Protein AF-A0A962AG60-F1 (afdb_monomer_lite)

Foldseek 3Di:
DDDDDAAPVLVVAWDADPQRWIKGQDPPQPDPCVPDDPVVNVVRPDIDTDDPVVSVVSCVPHNVPDDHPDPPDDDPPPPPPPVPVPPVPPDD

Structure (mmCIF, N/CA/C/O backbone):
data_AF-A0A962AG60-F1
#
_entry.id   AF-A0A962AG60-F1
#
loop_
_atom_site.group_PDB
_atom_site.id
_atom_site.type_symbol
_atom_site.label_atom_id
_atom_site.label_alt_id
_atom_site.label_comp_id
_atom_site.label_asym_id
_atom_site.label_entity_id
_atom_site.label_seq_id
_atom_site.pdbx_PDB_ins_code
_atom_site.Cartn_x
_atom_site.Cartn_y
_atom_site.Cartn_z
_atom_site.occupancy
_atom_site.B_iso_or_equiv
_atom_site.auth_seq_id
_atom_site.auth_comp_id
_atom_site.auth_asym_id
_atom_site.auth_atom_id
_atom_site.pdbx_PDB_model_num
ATOM 1 N N . MET A 1 1 ? -9.086 -5.573 32.849 1.00 88.62 1 MET A N 1
ATOM 2 C CA . MET A 1 1 ? -9.883 -5.629 31.599 1.00 88.62 1 MET A CA 1
ATOM 3 C C . MET A 1 1 ? -8.965 -5.532 30.375 1.00 88.62 1 MET A C 1
ATOM 5 O O . MET A 1 1 ? -8.253 -4.537 30.252 1.00 88.62 1 MET A O 1
ATOM 9 N N . PRO A 1 2 ? -8.911 -6.545 29.493 1.00 89.56 2 PRO A N 1
ATOM 10 C CA . PRO A 1 2 ? -8.005 -6.541 28.344 1.00 89.56 2 PRO A CA 1
ATOM 11 C C . PRO A 1 2 ? -8.520 -5.642 27.206 1.00 89.56 2 PRO A C 1
ATOM 13 O O . PRO A 1 2 ? -9.613 -5.834 26.682 1.00 89.56 2 PRO A O 1
ATOM 16 N N . LYS A 1 3 ? -7.711 -4.657 26.790 1.00 90.38 3 LYS A N 1
ATOM 17 C CA . LYS A 1 3 ? -8.004 -3.770 25.650 1.00 90.38 3 LYS A CA 1
ATOM 18 C C . LYS A 1 3 ? -7.355 -4.305 24.375 1.00 90.38 3 LYS A C 1
ATOM 20 O O . LYS A 1 3 ? -6.145 -4.537 24.357 1.00 90.38 3 LYS A O 1
ATOM 25 N N . MET A 1 4 ? -8.127 -4.414 23.292 1.00 89.31 4 MET A N 1
ATOM 26 C CA . MET A 1 4 ? -7.620 -4.844 21.983 1.00 89.31 4 MET A CA 1
ATOM 27 C C . MET A 1 4 ? -6.444 -3.964 21.540 1.00 89.31 4 MET A C 1
ATOM 29 O O . MET A 1 4 ? -6.498 -2.738 21.669 1.00 89.31 4 MET A O 1
ATOM 33 N N . LYS A 1 5 ? -5.376 -4.570 21.017 1.00 89.94 5 LYS A N 1
ATOM 34 C CA . LYS A 1 5 ? -4.167 -3.861 20.576 1.00 89.94 5 LYS A CA 1
ATOM 35 C C . LYS A 1 5 ? -4.075 -3.838 19.054 1.00 89.94 5 LYS A C 1
ATOM 37 O O . LYS A 1 5 ? -4.499 -4.762 18.369 1.00 89.94 5 LYS A O 1
ATOM 42 N N . THR A 1 6 ? -3.490 -2.776 18.509 1.00 92.00 6 THR A N 1
ATOM 43 C CA . THR A 1 6 ? -3.177 -2.701 17.075 1.00 92.00 6 THR A CA 1
ATOM 44 C C . THR A 1 6 ? -1.973 -3.567 16.746 1.00 92.00 6 THR A C 1
ATOM 46 O O . THR A 1 6 ? -0.941 -3.457 17.414 1.00 92.00 6 THR A O 1
ATOM 49 N N . LYS A 1 7 ? -2.040 -4.340 15.659 1.00 93.94 7 LYS A N 1
ATOM 50 C CA . LYS A 1 7 ? -0.894 -5.121 15.181 1.00 93.94 7 LYS A CA 1
ATOM 51 C C . LYS A 1 7 ? 0.188 -4.180 14.646 1.00 93.94 7 LYS A C 1
ATOM 53 O O . LYS A 1 7 ? 0.039 -3.576 13.580 1.00 93.94 7 LYS A O 1
ATOM 58 N N . SER A 1 8 ? 1.304 -4.076 15.365 1.00 91.25 8 SER A N 1
ATOM 59 C CA . SER A 1 8 ? 2.421 -3.175 15.034 1.00 91.25 8 SER A CA 1
ATOM 60 C C . SER A 1 8 ? 2.972 -3.414 13.620 1.00 91.25 8 SER A C 1
ATOM 62 O O . SER A 1 8 ? 3.251 -2.466 12.885 1.00 91.25 8 SER A O 1
ATOM 64 N N . GLY A 1 9 ? 3.037 -4.676 13.185 1.00 92.00 9 GLY A N 1
ATOM 65 C CA . GLY A 1 9 ? 3.462 -5.048 11.835 1.00 92.00 9 GLY A CA 1
ATOM 66 C C . GLY A 1 9 ? 2.544 -4.527 10.723 1.00 92.00 9 GLY A C 1
ATOM 67 O O . GLY A 1 9 ? 3.045 -4.178 9.652 1.00 92.00 9 GLY A O 1
ATOM 68 N N . ALA A 1 10 ? 1.234 -4.436 10.975 1.00 91.62 10 ALA A N 1
ATOM 69 C CA . ALA A 1 10 ? 0.273 -3.873 10.028 1.00 91.62 10 ALA A CA 1
ATOM 70 C C . ALA A 1 10 ? 0.365 -2.342 10.000 1.00 91.62 10 ALA A C 1
ATOM 72 O O . ALA A 1 10 ? 0.414 -1.758 8.918 1.00 91.62 10 ALA A O 1
ATOM 73 N N . LYS A 1 11 ? 0.506 -1.700 11.171 1.00 91.31 11 LYS A N 1
ATOM 74 C CA . LYS A 1 11 ? 0.678 -0.240 11.299 1.00 91.31 11 LYS A CA 1
ATOM 75 C C . LYS A 1 11 ? 1.879 0.283 10.500 1.00 91.31 11 LYS A C 1
ATOM 77 O O . LYS A 1 11 ? 1.807 1.357 9.914 1.00 91.31 11 LYS A O 1
ATOM 82 N N . LYS A 1 12 ? 2.976 -0.482 10.444 1.00 92.69 12 LYS A N 1
ATOM 83 C CA . LYS A 1 12 ? 4.182 -0.119 9.675 1.00 92.69 12 LYS A CA 1
ATOM 84 C C . LYS A 1 12 ? 4.003 -0.242 8.153 1.00 92.69 12 LYS A C 1
ATOM 86 O O . LYS A 1 12 ? 4.720 0.413 7.404 1.00 92.69 12 LYS A O 1
ATOM 91 N N . ARG A 1 13 ? 3.085 -1.094 7.685 1.00 90.94 13 ARG A N 1
ATOM 92 C CA . ARG A 1 13 ? 2.938 -1.461 6.262 1.00 90.94 13 ARG A CA 1
ATOM 93 C C . ARG A 1 13 ? 1.777 -0.751 5.569 1.00 90.94 13 ARG A C 1
ATOM 95 O O . ARG A 1 13 ? 1.885 -0.428 4.387 1.00 90.94 13 ARG A O 1
ATOM 102 N N . PHE A 1 14 ? 0.693 -0.504 6.296 1.00 91.56 14 PHE A N 1
ATOM 103 C CA . PHE A 1 14 ? -0.551 0.028 5.755 1.00 91.56 14 PHE A CA 1
ATOM 104 C C . PHE A 1 14 ? -0.846 1.407 6.333 1.00 91.56 14 PHE A C 1
ATOM 106 O O . PHE A 1 14 ? -0.797 1.606 7.546 1.00 91.56 14 PHE A O 1
ATOM 113 N N . LYS A 1 15 ? -1.194 2.355 5.461 1.00 89.69 15 LYS A N 1
ATOM 114 C CA . LYS A 1 15 ? -1.670 3.684 5.865 1.00 89.69 15 LYS A CA 1
ATOM 115 C C . LYS A 1 15 ? -3.113 3.869 5.426 1.00 89.69 15 LYS A C 1
ATOM 117 O O . LYS A 1 15 ? -3.476 3.501 4.311 1.00 89.69 15 LYS A O 1
ATOM 122 N N . VAL A 1 16 ? -3.930 4.465 6.285 1.00 89.94 16 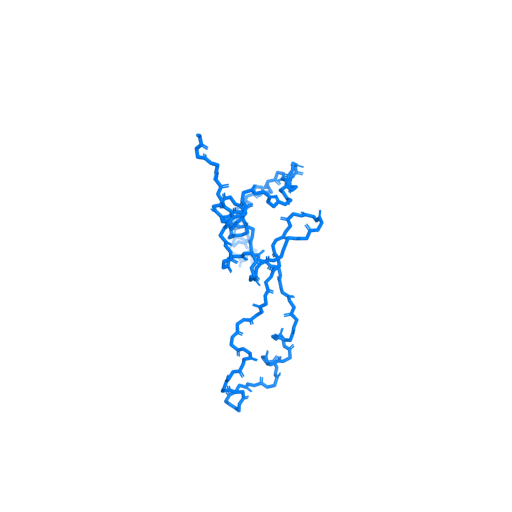VAL A N 1
ATOM 123 C CA . VAL A 1 16 ? -5.327 4.775 5.966 1.00 89.94 16 VAL A CA 1
ATOM 124 C C . VAL A 1 16 ? -5.399 6.191 5.413 1.00 89.94 16 VAL A C 1
ATOM 126 O O . VAL A 1 16 ? -4.799 7.117 5.948 1.00 89.94 16 VAL A O 1
ATOM 129 N N . THR A 1 17 ? -6.090 6.352 4.294 1.00 88.56 17 THR A N 1
ATOM 130 C CA . THR A 1 17 ? -6.366 7.669 3.707 1.00 88.56 17 THR A CA 1
ATOM 131 C C . THR A 1 17 ? -7.486 8.375 4.460 1.00 88.56 17 THR A C 1
ATOM 133 O O . THR A 1 17 ? -8.319 7.724 5.083 1.00 88.56 17 THR A O 1
ATOM 136 N N . ALA A 1 18 ? -7.600 9.696 4.306 1.00 81.19 18 ALA A N 1
ATOM 137 C CA . ALA A 1 18 ? -8.714 10.466 4.870 1.00 81.19 18 ALA A CA 1
ATOM 138 C C . ALA A 1 18 ? -10.109 9.956 4.434 1.00 81.19 18 ALA A C 1
ATOM 140 O O . ALA A 1 18 ? -11.096 10.158 5.135 1.00 81.19 18 ALA A O 1
ATOM 141 N N . LYS A 1 19 ? -10.189 9.257 3.289 1.00 78.31 19 LYS A N 1
ATOM 142 C CA . LYS A 1 19 ? -11.413 8.639 2.747 1.00 78.31 19 LYS A CA 1
ATOM 143 C C . LYS A 1 19 ? -11.649 7.196 3.234 1.00 78.31 19 LYS A C 1
ATOM 145 O O . LYS A 1 19 ? -12.526 6.526 2.706 1.00 78.31 19 LYS A O 1
ATOM 150 N N . GLY A 1 20 ? -10.852 6.678 4.174 1.00 80.94 20 GLY A N 1
ATOM 151 C CA . GLY A 1 20 ? -11.005 5.322 4.725 1.00 80.94 20 GLY A CA 1
ATOM 152 C C . GLY A 1 20 ? -10.460 4.187 3.844 1.00 80.94 20 GLY A C 1
ATOM 153 O O . GLY A 1 20 ? -10.597 3.020 4.194 1.00 80.94 20 GLY A O 1
ATOM 154 N N . LYS A 1 21 ? -9.816 4.493 2.708 1.00 86.00 21 LYS A N 1
ATOM 155 C CA . LYS A 1 21 ? -9.142 3.483 1.870 1.00 86.00 21 LYS A CA 1
ATOM 156 C C . LYS A 1 21 ? -7.748 3.163 2.406 1.00 86.00 21 LYS A C 1
ATOM 158 O O . LYS A 1 21 ? -7.056 4.071 2.878 1.00 86.00 21 LYS A O 1
ATOM 163 N N . VAL A 1 22 ? -7.314 1.913 2.256 1.00 90.81 22 VAL A N 1
ATOM 164 C CA . VAL A 1 22 ? -5.985 1.445 2.673 1.00 90.81 22 VAL A CA 1
ATOM 165 C C . VAL A 1 22 ? -4.977 1.617 1.535 1.00 90.81 22 VAL A C 1
ATOM 167 O O . VAL A 1 22 ? -5.192 1.132 0.423 1.00 90.81 22 VAL A O 1
ATOM 170 N N . LYS A 1 23 ? -3.875 2.314 1.819 1.00 92.38 23 LYS A N 1
ATOM 171 C CA . LYS A 1 23 ? -2.706 2.457 0.946 1.00 92.38 23 LYS A CA 1
ATOM 172 C C . LYS A 1 23 ? -1.609 1.485 1.365 1.00 92.38 23 LYS A C 1
ATOM 174 O O . LYS A 1 23 ? -1.351 1.314 2.560 1.00 92.38 23 LYS A O 1
ATOM 179 N N . PHE A 1 24 ? -0.922 0.926 0.375 1.00 93.31 24 PHE A N 1
ATOM 180 C CA . PHE A 1 24 ? 0.229 0.047 0.559 1.00 93.31 24 PHE A CA 1
ATOM 181 C C . PHE A 1 24 ? 1.330 0.352 -0.467 1.00 93.31 24 PHE A C 1
ATOM 183 O O . PHE A 1 24 ? 1.103 1.005 -1.492 1.00 93.31 24 PHE A O 1
ATOM 190 N N . LYS A 1 25 ? 2.550 -0.102 -0.167 1.00 92.94 25 LYS A N 1
ATOM 191 C CA . LYS A 1 25 ? 3.689 -0.045 -1.088 1.00 92.94 25 LYS A CA 1
ATOM 192 C C . LYS A 1 25 ? 3.734 -1.312 -1.938 1.00 92.94 25 LYS A C 1
ATOM 194 O O . LYS A 1 25 ? 3.524 -2.401 -1.415 1.00 92.94 25 LYS A O 1
ATOM 199 N N . GLN A 1 26 ? 4.052 -1.164 -3.221 1.00 91.94 26 GLN A N 1
ATOM 200 C CA . GLN A 1 26 ? 4.157 -2.291 -4.145 1.00 91.94 26 GLN A CA 1
ATOM 201 C C . GLN A 1 26 ? 5.277 -3.268 -3.760 1.00 91.94 26 GLN A C 1
ATOM 203 O O . GLN A 1 26 ? 6.343 -2.870 -3.276 1.00 91.94 26 GLN A O 1
ATOM 208 N N . ALA A 1 27 ? 5.022 -4.557 -3.987 1.00 90.94 27 ALA A N 1
ATOM 209 C CA . ALA A 1 27 ? 5.976 -5.632 -3.747 1.00 90.94 27 ALA A CA 1
ATOM 210 C C . ALA A 1 27 ? 6.986 -5.772 -4.905 1.00 90.94 27 ALA A C 1
ATOM 212 O O . ALA A 1 27 ? 6.870 -5.133 -5.949 1.00 90.94 27 ALA A O 1
ATOM 213 N N . HIS A 1 28 ? 8.009 -6.610 -4.709 1.00 89.75 28 HIS A N 1
ATOM 214 C CA . HIS A 1 28 ? 9.007 -6.970 -5.730 1.00 89.75 28 HIS A CA 1
ATOM 215 C C . HIS A 1 28 ? 9.826 -5.804 -6.317 1.00 89.75 28 HIS A C 1
ATOM 217 O O . HIS A 1 28 ? 10.371 -5.924 -7.412 1.00 89.75 28 HIS A O 1
ATOM 223 N N . ALA A 1 29 ? 9.999 -4.709 -5.575 1.00 89.31 29 ALA A N 1
ATOM 224 C CA . ALA A 1 29 ? 10.734 -3.521 -6.028 1.00 89.31 29 ALA A CA 1
ATOM 225 C C . ALA A 1 29 ? 12.044 -3.251 -5.257 1.00 89.31 29 ALA A C 1
ATOM 227 O O . ALA A 1 29 ? 12.522 -2.121 -5.243 1.00 89.31 29 ALA A O 1
ATOM 228 N N . ARG A 1 30 ? 12.604 -4.257 -4.567 1.00 90.69 30 ARG A N 1
ATOM 229 C CA . ARG A 1 30 ? 13.796 -4.096 -3.706 1.00 90.69 30 ARG A CA 1
ATOM 230 C C . ARG A 1 30 ? 15.045 -4.818 -4.210 1.00 90.69 30 ARG A C 1
ATOM 232 O O . ARG A 1 30 ? 16.097 -4.205 -4.253 1.00 90.69 30 ARG A O 1
ATOM 239 N N . HIS A 1 31 ? 14.924 -6.081 -4.613 1.00 92.69 31 HIS A N 1
ATOM 240 C CA . HIS A 1 31 ? 16.040 -6.906 -5.089 1.00 92.69 31 HIS A CA 1
ATOM 241 C C . HIS A 1 31 ? 15.714 -7.559 -6.442 1.00 92.69 31 HIS A C 1
ATOM 243 O O . HIS A 1 31 ? 14.549 -7.569 -6.875 1.00 92.69 31 HIS A O 1
ATOM 249 N N . ARG A 1 32 ? 16.752 -8.096 -7.107 1.00 92.19 32 ARG A N 1
ATOM 250 C CA . ARG A 1 32 ? 16.687 -8.675 -8.465 1.00 92.19 32 ARG A CA 1
ATOM 251 C C . ARG A 1 32 ? 16.029 -7.709 -9.461 1.00 92.19 32 ARG A C 1
ATOM 253 O O . ARG A 1 32 ? 15.029 -8.023 -10.096 1.00 92.19 32 ARG A O 1
ATOM 260 N N . LEU A 1 33 ? 16.534 -6.473 -9.518 1.00 92.38 33 LEU A N 1
ATOM 261 C CA . LEU A 1 33 ? 16.028 -5.434 -10.429 1.00 92.38 33 LEU A CA 1
ATOM 262 C C . LEU A 1 33 ? 16.599 -5.553 -11.848 1.00 92.38 33 LEU A C 1
ATOM 264 O O . LEU A 1 33 ? 16.039 -4.954 -12.769 1.00 92.38 33 LEU A O 1
ATOM 268 N N . ILE A 1 34 ? 17.689 -6.306 -12.004 1.00 93.94 34 ILE A N 1
ATOM 269 C CA . ILE A 1 34 ? 18.351 -6.583 -13.283 1.00 93.94 34 ILE A CA 1
ATOM 270 C C . ILE A 1 34 ? 17.418 -7.406 -14.177 1.00 93.94 34 ILE A C 1
ATOM 272 O O . ILE A 1 34 ? 17.117 -6.988 -15.286 1.00 93.94 34 ILE A O 1
ATOM 276 N N . SER A 1 35 ? 16.833 -8.482 -13.644 1.00 94.19 35 SER A N 1
ATOM 277 C CA . SER A 1 35 ? 15.914 -9.365 -14.378 1.00 94.19 35 SER A CA 1
ATOM 278 C C . SER A 1 35 ? 14.517 -8.782 -14.630 1.00 94.19 35 SER A C 1
ATOM 280 O O . SER A 1 35 ? 13.682 -9.427 -15.257 1.00 94.19 35 SER A O 1
ATOM 282 N N . LYS A 1 36 ? 14.216 -7.574 -14.133 1.00 91.00 36 LYS A N 1
ATOM 283 C CA . LYS A 1 36 ? 12.875 -6.974 -14.228 1.00 91.00 36 LYS A CA 1
ATOM 284 C C . LYS A 1 36 ? 12.819 -5.885 -15.297 1.00 91.00 36 LYS A C 1
ATOM 286 O O . LYS A 1 36 ? 13.672 -4.987 -15.300 1.00 91.00 36 LYS A O 1
ATOM 291 N N . PRO A 1 37 ? 11.758 -5.852 -16.126 1.00 94.44 37 PRO A N 1
ATOM 292 C CA . PRO A 1 37 ? 11.622 -4.846 -17.170 1.00 94.44 37 PRO A CA 1
ATOM 293 C C . PRO A 1 37 ? 11.476 -3.439 -16.575 1.00 94.44 37 PRO A C 1
ATOM 295 O O . PRO A 1 37 ? 10.863 -3.234 -15.519 1.00 94.44 37 PRO A O 1
ATOM 298 N N . LYS A 1 38 ? 11.990 -2.426 -17.287 1.00 93.44 38 LYS A N 1
ATOM 299 C CA . LYS A 1 38 ? 11.911 -1.009 -16.872 1.00 93.44 38 LYS A CA 1
ATOM 300 C C . LYS A 1 38 ? 10.458 -0.563 -16.619 1.00 93.44 38 LYS A C 1
ATOM 302 O O . LYS A 1 38 ? 10.198 0.164 -15.659 1.00 93.44 38 LYS A O 1
ATOM 307 N N . LYS A 1 39 ? 9.496 -1.075 -17.403 1.00 93.69 39 LYS A N 1
ATOM 308 C CA . LYS A 1 39 ? 8.048 -0.815 -17.251 1.00 93.69 39 LYS A CA 1
ATOM 309 C C . LYS A 1 39 ? 7.510 -1.242 -15.879 1.00 93.69 39 LYS A C 1
ATOM 311 O O . LYS A 1 39 ? 6.796 -0.466 -15.248 1.00 93.69 39 LYS A O 1
ATOM 316 N N . MET A 1 40 ? 7.875 -2.434 -15.397 1.00 92.81 40 MET A N 1
ATOM 317 C CA . MET A 1 40 ? 7.462 -2.924 -14.073 1.00 92.81 40 MET A CA 1
ATOM 318 C C . MET A 1 40 ? 8.060 -2.052 -12.967 1.00 92.81 40 MET A C 1
ATOM 320 O O . MET A 1 40 ? 7.338 -1.597 -12.081 1.00 92.81 40 MET A O 1
ATOM 324 N N . LYS A 1 41 ? 9.363 -1.753 -13.062 1.00 91.38 41 LYS A N 1
ATOM 325 C CA . LYS A 1 41 ? 10.066 -0.904 -12.089 1.00 91.38 41 LYS A CA 1
ATOM 326 C C . LYS A 1 41 ? 9.414 0.475 -11.969 1.00 91.38 41 LYS A C 1
ATOM 328 O O . LYS A 1 41 ? 9.211 0.943 -10.856 1.00 91.38 41 LYS A O 1
ATOM 333 N N . ARG A 1 42 ? 9.015 1.091 -13.090 1.00 92.62 42 ARG A N 1
ATOM 334 C CA . ARG A 1 42 ? 8.314 2.387 -13.104 1.00 92.62 42 ARG A CA 1
ATOM 335 C C . ARG A 1 42 ? 6.950 2.320 -12.413 1.00 92.62 42 ARG A C 1
ATOM 337 O O . ARG A 1 42 ? 6.672 3.165 -11.568 1.00 92.62 42 ARG A O 1
ATOM 344 N N . LYS A 1 43 ? 6.136 1.300 -12.713 1.00 91.06 43 LYS A N 1
ATOM 345 C CA . LYS A 1 43 ? 4.817 1.110 -12.079 1.00 91.06 43 LYS A CA 1
ATOM 346 C C . LYS A 1 43 ? 4.920 0.894 -10.561 1.00 91.06 43 LYS A C 1
ATOM 348 O O . LYS A 1 43 ? 4.062 1.358 -9.819 1.00 91.06 43 LYS A O 1
ATOM 353 N N . ALA A 1 44 ? 5.982 0.235 -10.096 1.00 91.38 44 ALA A N 1
ATOM 354 C CA . ALA A 1 44 ? 6.166 -0.111 -8.687 1.00 91.38 44 ALA A CA 1
ATOM 355 C C . ALA A 1 44 ? 6.765 1.009 -7.804 1.00 91.38 44 ALA A C 1
ATOM 357 O O . ALA A 1 44 ? 6.887 0.819 -6.594 1.00 91.38 44 ALA A O 1
ATOM 358 N N . ARG A 1 45 ? 7.141 2.171 -8.368 1.00 89.31 45 ARG A N 1
ATOM 359 C CA . ARG A 1 45 ? 7.683 3.309 -7.590 1.00 89.31 45 ARG A CA 1
ATOM 360 C C . ARG A 1 45 ? 6.646 3.925 -6.644 1.00 89.31 45 ARG A C 1
ATOM 362 O O . ARG A 1 45 ? 7.000 4.364 -5.553 1.00 89.31 45 ARG A O 1
ATOM 369 N N . GLY A 1 46 ? 5.383 3.960 -7.067 1.00 89.62 46 GLY A N 1
ATOM 370 C CA . GLY A 1 46 ? 4.291 4.595 -6.334 1.00 89.62 46 GLY A CA 1
ATOM 371 C C . GLY A 1 46 ? 3.684 3.738 -5.221 1.00 89.62 46 GLY A C 1
ATOM 372 O O . GLY A 1 46 ? 3.992 2.557 -5.042 1.00 89.62 46 GLY A O 1
ATOM 373 N N . THR A 1 47 ? 2.762 4.354 -4.483 1.00 91.31 47 THR A N 1
ATOM 374 C CA . THR A 1 47 ? 1.843 3.635 -3.589 1.00 91.31 47 THR A CA 1
ATOM 375 C C . THR A 1 47 ? 0.552 3.320 -4.329 1.00 91.31 47 THR A C 1
ATOM 377 O O . THR A 1 47 ? 0.146 4.071 -5.215 1.00 91.31 47 THR A O 1
ATOM 380 N N . ALA A 1 48 ? -0.098 2.219 -3.966 1.00 90.69 48 ALA A N 1
ATOM 381 C CA . ALA A 1 48 ? -1.389 1.849 -4.525 1.00 90.69 48 ALA A CA 1
ATOM 382 C C . ALA A 1 48 ? -2.445 1.708 -3.438 1.00 90.69 48 ALA A C 1
ATOM 384 O O . ALA A 1 48 ? -2.151 1.593 -2.245 1.00 90.69 48 ALA A O 1
ATOM 385 N N . VAL A 1 49 ? -3.693 1.752 -3.886 1.00 92.19 49 VAL A N 1
ATOM 386 C CA . VAL A 1 49 ? -4.864 1.524 -3.051 1.00 92.19 49 VAL A CA 1
ATOM 387 C C . VAL A 1 49 ? -5.221 0.048 -3.127 1.00 92.19 49 VAL A C 1
ATOM 389 O O . VAL A 1 49 ? -5.267 -0.523 -4.213 1.00 92.19 49 VAL A O 1
ATOM 392 N N . MET A 1 50 ? -5.444 -0.566 -1.969 1.00 89.81 50 MET A N 1
ATOM 393 C CA . MET A 1 50 ? -5.865 -1.962 -1.882 1.00 89.81 50 MET A CA 1
ATOM 394 C C . MET A 1 50 ? -7.279 -2.145 -2.427 1.00 89.81 50 MET A C 1
ATOM 396 O O . MET A 1 50 ? -8.107 -1.230 -2.364 1.00 89.81 50 MET A O 1
ATOM 400 N N . PHE A 1 51 ? -7.563 -3.350 -2.914 1.00 89.44 51 PHE A N 1
ATOM 401 C CA . PHE A 1 51 ? -8.921 -3.718 -3.275 1.00 89.44 51 PHE A CA 1
ATOM 402 C C . PHE A 1 51 ? -9.839 -3.678 -2.042 1.00 89.44 51 PHE A C 1
ATOM 404 O O . PHE A 1 51 ? -9.391 -3.809 -0.897 1.00 89.44 51 PHE A O 1
ATOM 411 N N . HIS A 1 52 ? -11.131 -3.438 -2.270 1.00 84.06 52 HIS A N 1
ATOM 412 C CA . HIS A 1 52 ? -12.072 -3.112 -1.202 1.00 84.06 52 HIS A CA 1
ATOM 413 C C . HIS A 1 52 ? -12.163 -4.211 -0.132 1.00 84.06 52 HIS A C 1
ATOM 415 O O . HIS A 1 52 ? -12.052 -3.902 1.055 1.00 84.06 52 HIS A O 1
ATOM 421 N N . SER A 1 53 ? -12.304 -5.478 -0.539 1.00 87.56 53 SER A N 1
ATOM 422 C CA . SER A 1 53 ? -12.447 -6.613 0.387 1.00 87.56 53 SER A CA 1
ATOM 423 C C . SER A 1 53 ? -11.250 -6.754 1.324 1.00 87.56 53 SER A C 1
ATOM 425 O O . SER A 1 53 ? -11.414 -6.928 2.533 1.00 87.56 53 SER A O 1
ATOM 427 N N . ASP A 1 54 ? -10.040 -6.623 0.789 1.00 87.62 54 ASP A N 1
ATOM 428 C CA . ASP A 1 54 ? -8.819 -6.799 1.569 1.00 87.62 54 ASP A CA 1
ATOM 429 C C . ASP A 1 54 ? -8.602 -5.610 2.504 1.00 87.62 54 ASP A C 1
ATOM 431 O O . ASP A 1 54 ? -8.182 -5.777 3.651 1.00 87.62 54 ASP A O 1
ATOM 435 N N . GLY A 1 55 ? -8.940 -4.399 2.045 1.00 87.44 55 GLY A N 1
ATOM 436 C CA . GLY A 1 55 ? -8.890 -3.194 2.868 1.00 87.44 55 GLY A CA 1
ATOM 437 C C . GLY A 1 55 ? -9.773 -3.319 4.109 1.00 87.44 55 GLY A C 1
ATOM 438 O O . GLY A 1 55 ? -9.340 -2.980 5.211 1.00 87.44 55 GLY A O 1
ATOM 439 N N . VAL A 1 56 ? -10.979 -3.874 3.951 1.00 85.06 56 VAL A N 1
ATOM 440 C CA . VAL A 1 56 ? -11.913 -4.127 5.059 1.00 85.06 56 VAL A CA 1
ATOM 441 C C . VAL A 1 56 ? -11.324 -5.115 6.068 1.00 85.06 56 VAL A C 1
ATOM 443 O O . VAL A 1 56 ? -11.354 -4.838 7.269 1.00 85.06 56 VAL A O 1
ATOM 446 N N . LYS A 1 57 ? -10.723 -6.221 5.606 1.00 86.38 57 LYS A N 1
ATOM 447 C CA . LYS A 1 57 ? -10.062 -7.199 6.491 1.00 86.38 57 LYS A CA 1
ATOM 448 C C . LYS A 1 57 ? -8.936 -6.549 7.299 1.00 86.38 57 LYS A C 1
ATOM 450 O O . LYS A 1 57 ? -8.871 -6.724 8.516 1.00 86.38 57 LYS A O 1
ATOM 455 N N . VAL A 1 58 ? -8.087 -5.746 6.652 1.00 86.25 58 VAL A N 1
ATOM 456 C CA . VAL A 1 58 ? -6.959 -5.084 7.328 1.00 86.25 58 VAL A CA 1
ATOM 457 C C . VAL A 1 58 ? -7.428 -4.114 8.414 1.00 86.25 58 VAL A C 1
ATOM 459 O O . VAL A 1 58 ? -6.882 -4.108 9.520 1.00 86.25 58 VAL A O 1
ATOM 462 N N . LEU A 1 59 ? -8.458 -3.320 8.123 1.00 85.06 59 LEU A N 1
ATOM 463 C CA . LEU A 1 59 ? -9.015 -2.356 9.073 1.00 85.06 59 LEU A CA 1
ATOM 464 C C . LEU A 1 59 ? -9.755 -3.034 10.233 1.00 85.06 59 LEU A C 1
ATOM 466 O O . LEU A 1 59 ? -9.706 -2.541 11.359 1.00 85.06 59 LEU A O 1
ATOM 470 N N . ASN A 1 60 ? -10.451 -4.143 9.981 1.00 83.81 60 ASN A N 1
ATOM 471 C CA . ASN A 1 60 ? -11.249 -4.815 11.004 1.00 83.81 60 ASN A CA 1
ATOM 472 C C . ASN A 1 60 ? -10.409 -5.641 11.973 1.00 83.81 60 ASN A C 1
ATOM 474 O O . ASN A 1 60 ? -10.618 -5.518 13.175 1.00 83.81 60 ASN A O 1
ATOM 478 N N . TYR A 1 61 ? -9.448 -6.413 11.468 1.00 86.25 61 TYR A N 1
ATOM 479 C CA . TYR A 1 61 ? -8.716 -7.375 12.293 1.00 86.25 61 TYR A CA 1
ATOM 480 C C . TYR A 1 61 ? -7.380 -6.850 12.827 1.00 86.25 61 TYR A C 1
ATOM 482 O O . TYR A 1 61 ? -6.953 -7.252 13.904 1.00 86.25 61 TYR A O 1
ATOM 490 N N . PHE A 1 62 ? -6.695 -5.953 12.107 1.00 87.75 62 PHE A N 1
ATOM 491 C CA . PHE A 1 62 ? -5.332 -5.544 12.484 1.00 87.75 62 PHE A CA 1
ATOM 492 C C . PHE A 1 62 ? -5.229 -4.117 13.024 1.00 87.75 62 PHE A C 1
ATOM 494 O O . PHE A 1 62 ? -4.313 -3.823 13.800 1.00 87.75 62 PHE A O 1
ATOM 501 N N . LEU A 1 63 ? -6.136 -3.228 12.613 1.00 87.75 63 LEU A N 1
ATOM 502 C CA . LEU A 1 63 ? -6.091 -1.800 12.931 1.00 87.75 63 LEU A CA 1
ATOM 503 C C . LEU A 1 63 ? -7.422 -1.300 13.533 1.00 87.75 63 LEU A C 1
ATOM 505 O O . LEU A 1 63 ? -8.057 -0.414 12.953 1.00 87.75 63 LEU A O 1
ATOM 509 N N . PRO A 1 64 ? -7.832 -1.812 14.710 1.00 85.50 64 PRO A N 1
ATOM 510 C CA . PRO A 1 64 ? -9.141 -1.519 15.305 1.00 85.50 64 PRO A CA 1
ATOM 511 C C . PRO A 1 64 ? -9.389 -0.026 15.567 1.00 85.50 64 PRO A C 1
ATOM 513 O O . PRO A 1 64 ? -10.504 0.440 15.367 1.00 85.50 64 PRO A O 1
ATOM 516 N N . TYR A 1 65 ? -8.348 0.733 15.933 1.00 86.75 65 TYR A N 1
ATOM 517 C CA . TYR A 1 65 ? -8.429 2.176 16.220 1.00 86.75 65 TYR A CA 1
ATOM 518 C C . TYR A 1 65 ? -8.082 3.076 15.030 1.00 86.75 65 TYR A C 1
ATOM 520 O O . TYR A 1 65 ? -7.883 4.277 15.192 1.00 86.75 65 TYR A O 1
ATOM 528 N N . SER A 1 66 ? -7.925 2.510 13.833 1.00 80.69 66 SER A N 1
ATOM 529 C CA . SER A 1 66 ? -7.664 3.324 12.646 1.00 80.69 66 SER A CA 1
ATOM 530 C C . SER A 1 66 ? -8.943 3.980 12.123 1.00 80.69 66 SER A C 1
ATOM 532 O O . SER A 1 66 ? -10.051 3.524 12.399 1.00 80.69 66 SER A O 1
ATOM 534 N N . LEU A 1 67 ? -8.786 5.066 11.363 1.00 71.00 67 LEU A N 1
ATOM 535 C CA . LEU A 1 67 ? -9.887 5.901 10.885 1.00 71.00 67 LEU A CA 1
ATOM 536 C C . LEU A 1 67 ? -10.809 5.127 9.917 1.00 71.00 67 LEU A C 1
ATOM 538 O O . LEU A 1 67 ? -10.610 5.124 8.701 1.00 71.00 67 LEU A O 1
ATOM 542 N N . LYS A 1 68 ? -11.842 4.465 10.451 1.00 65.44 68 LYS A N 1
ATOM 543 C CA . LYS A 1 68 ? -12.883 3.777 9.676 1.00 65.44 68 LYS A CA 1
ATOM 544 C C . LYS A 1 68 ? -13.966 4.770 9.260 1.00 65.44 68 LYS A C 1
ATOM 546 O O . LYS A 1 68 ? -15.065 4.762 9.811 1.00 65.44 68 LYS A O 1
ATOM 551 N N . LYS A 1 69 ? -13.716 5.592 8.236 1.00 62.56 69 LYS A N 1
ATOM 552 C CA . LYS A 1 69 ? -14.850 6.153 7.485 1.00 62.56 69 LYS A CA 1
ATOM 553 C C . LYS A 1 69 ? -15.473 5.000 6.704 1.00 62.56 69 LYS A C 1
ATOM 555 O O . LYS A 1 69 ? -15.025 4.666 5.610 1.00 62.56 69 LYS A O 1
ATOM 560 N N . ARG A 1 70 ? -16.459 4.330 7.314 1.00 54.19 70 ARG A N 1
ATOM 561 C CA . ARG A 1 70 ? -17.345 3.408 6.596 1.00 54.19 70 ARG A CA 1
ATOM 562 C C . ARG A 1 70 ? -17.876 4.210 5.413 1.00 54.19 70 ARG A C 1
ATOM 564 O O . ARG A 1 70 ? -18.383 5.310 5.619 1.00 54.19 70 ARG A O 1
ATOM 571 N N . PHE A 1 71 ? -17.748 3.691 4.196 1.00 49.19 71 PHE A N 1
ATOM 572 C CA . PHE A 1 71 ? -18.565 4.166 3.085 1.00 49.19 71 PHE A CA 1
ATOM 573 C C . PHE A 1 71 ? -20.027 3.900 3.480 1.00 49.19 71 PHE A C 1
ATOM 575 O O . PHE A 1 71 ? -20.576 2.853 3.153 1.00 49.19 71 PHE A O 1
ATOM 582 N N . LYS A 1 72 ? -20.648 4.781 4.271 1.00 44.53 72 LYS A N 1
ATOM 583 C CA . LYS A 1 72 ? -22.101 4.822 4.393 1.00 44.53 72 LYS A CA 1
ATOM 584 C C . LYS A 1 72 ? -22.584 5.244 3.003 1.00 44.53 72 LYS A C 1
ATOM 586 O O . LYS A 1 72 ? -22.364 6.379 2.605 1.00 44.53 72 LYS A O 1
ATOM 591 N N . GLY A 1 73 ? -23.140 4.298 2.247 1.00 43.31 73 GLY A N 1
ATOM 592 C CA . GLY A 1 73 ? -23.952 4.598 1.066 1.00 43.31 73 GLY A CA 1
ATOM 593 C C . GLY A 1 73 ? -23.243 4.662 -0.290 1.00 43.31 73 GLY A C 1
ATOM 594 O O . GLY A 1 73 ? -23.305 5.678 -0.968 1.00 43.31 73 GLY A O 1
ATOM 595 N N . LYS A 1 74 ? -22.686 3.549 -0.775 1.00 43.78 74 LYS A N 1
ATOM 596 C CA . LYS A 1 74 ? -22.843 3.230 -2.205 1.00 43.78 74 LYS A CA 1
ATOM 597 C C . LYS A 1 74 ? -23.470 1.844 -2.297 1.00 43.78 74 LYS A C 1
ATOM 599 O O . LYS A 1 74 ? -22.794 0.855 -2.023 1.00 43.78 74 LYS A O 1
ATOM 604 N N . LYS A 1 75 ? -24.775 1.787 -2.603 1.00 38.66 75 LYS A N 1
ATOM 605 C CA . LYS A 1 75 ? -25.439 0.556 -3.060 1.00 38.66 75 LYS A CA 1
ATOM 606 C C . LYS A 1 75 ? -24.542 -0.059 -4.143 1.00 38.66 75 LYS A C 1
ATOM 608 O O . LYS A 1 75 ? -24.064 0.670 -5.012 1.00 38.66 75 LYS A O 1
ATOM 613 N N . LYS A 1 76 ? -24.268 -1.366 -4.066 1.00 41.22 76 LYS A N 1
ATOM 614 C CA . LYS A 1 76 ? -23.705 -2.098 -5.211 1.00 41.22 76 LYS A CA 1
ATOM 615 C C . LYS A 1 76 ? -24.611 -1.787 -6.416 1.00 41.22 76 LYS A C 1
ATOM 617 O O . LYS A 1 76 ? -25.822 -1.934 -6.243 1.00 41.22 76 LYS A O 1
ATOM 622 N N . PRO A 1 77 ? -24.109 -1.371 -7.593 1.00 43.91 77 PRO A N 1
ATOM 623 C CA . PRO A 1 77 ? -24.889 -1.626 -8.792 1.00 43.91 77 PRO A CA 1
ATOM 624 C C . PRO A 1 77 ? -25.089 -3.144 -8.841 1.00 43.91 77 PRO A C 1
ATOM 626 O O . PRO A 1 77 ? -24.133 -3.903 -8.646 1.00 43.91 77 PRO A O 1
ATOM 629 N N . ALA A 1 78 ? -26.344 -3.573 -8.954 1.00 50.47 78 ALA A N 1
ATOM 630 C CA . ALA A 1 78 ? -26.674 -4.968 -9.188 1.00 50.47 78 ALA A CA 1
ATOM 631 C C . ALA A 1 78 ? -25.848 -5.464 -10.383 1.00 50.47 78 ALA A C 1
ATOM 633 O O . ALA A 1 78 ? -25.606 -4.707 -11.322 1.00 50.47 78 ALA A O 1
ATOM 634 N N . GLN A 1 79 ? -25.365 -6.702 -10.319 1.00 49.59 79 GLN A N 1
ATOM 635 C CA . GLN A 1 79 ? -24.759 -7.351 -11.476 1.00 49.59 79 GLN A CA 1
ATOM 636 C C . GLN A 1 79 ? -25.830 -7.387 -12.573 1.00 49.59 79 GLN A C 1
ATOM 638 O O . GLN A 1 79 ? -26.814 -8.109 -12.446 1.00 49.59 79 GLN A O 1
ATOM 643 N N . ALA A 1 80 ? -25.690 -6.541 -13.593 1.00 42.12 80 ALA A N 1
ATOM 644 C CA . ALA A 1 80 ? -26.441 -6.698 -14.825 1.00 42.12 80 ALA A CA 1
ATOM 645 C C . ALA A 1 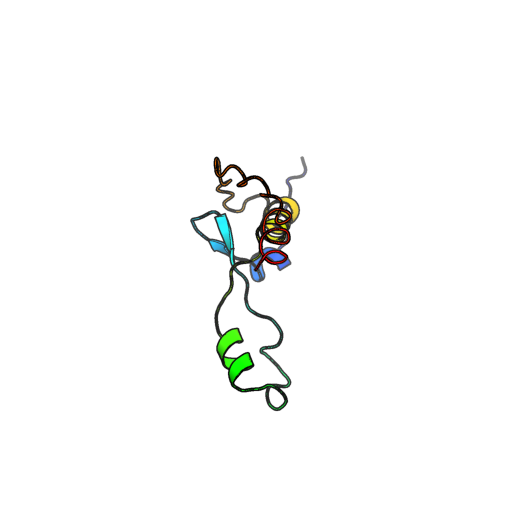80 ? -25.874 -7.952 -15.492 1.00 42.12 80 ALA A C 1
ATOM 647 O O . ALA A 1 80 ? -24.675 -8.032 -15.737 1.00 42.12 80 ALA A O 1
ATOM 648 N N . ASN A 1 81 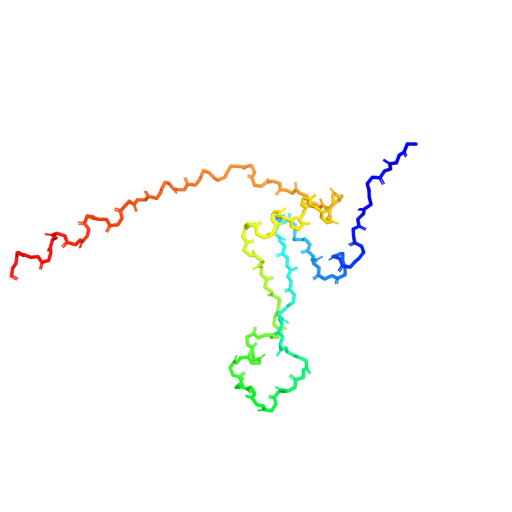? -26.714 -8.966 -15.665 1.00 52.88 81 ASN A N 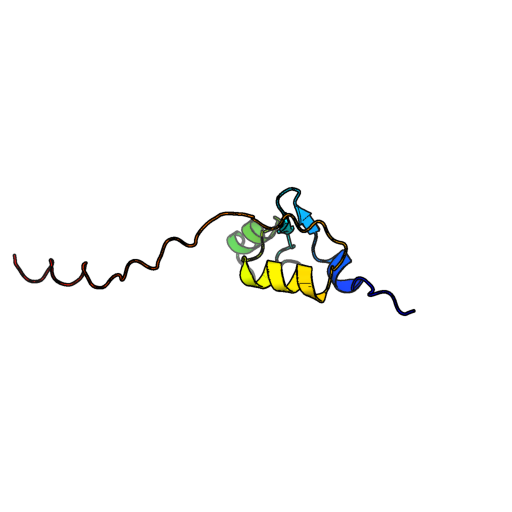1
A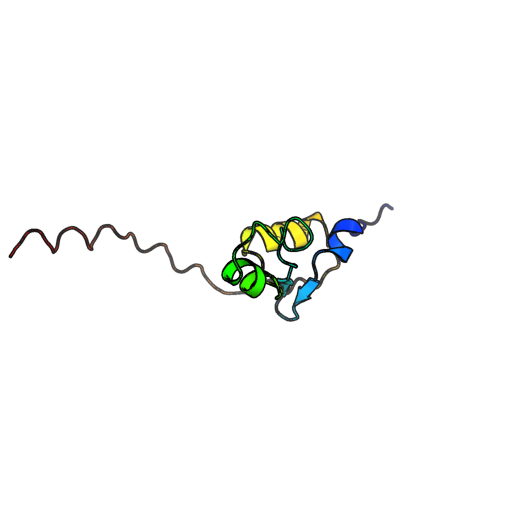TOM 649 C CA . ASN A 1 81 ? -26.318 -10.217 -16.288 1.00 52.88 81 ASN A CA 1
ATOM 650 C C . ASN A 1 81 ? -25.948 -9.946 -17.752 1.00 52.88 81 ASN A C 1
ATOM 652 O O . ASN A 1 81 ? -26.810 -9.579 -18.549 1.00 52.88 81 ASN A O 1
ATOM 656 N N . ASP A 1 82 ? -24.684 -10.172 -18.104 1.00 46.19 82 ASP A N 1
ATOM 657 C CA . ASP A 1 82 ? -24.101 -10.005 -19.444 1.00 46.19 82 ASP A CA 1
ATOM 658 C C . ASP A 1 82 ? -24.598 -11.047 -20.481 1.00 46.19 82 ASP A C 1
ATOM 660 O O . ASP A 1 82 ? -23.942 -11.302 -21.488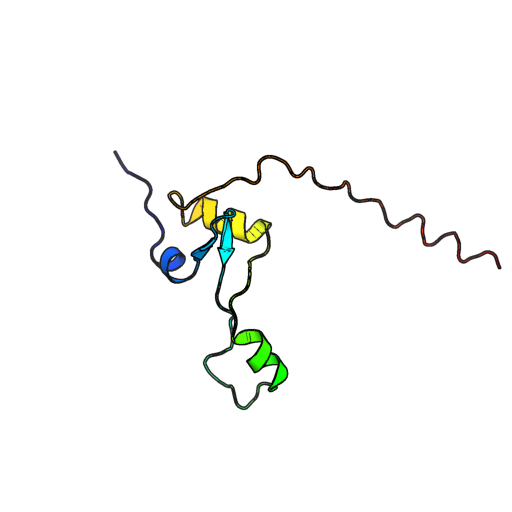 1.00 46.19 82 ASP A O 1
ATOM 664 N N . ASN A 1 83 ? -25.780 -11.639 -20.278 1.00 51.62 83 ASN A N 1
ATOM 665 C CA . ASN A 1 83 ? -26.339 -12.686 -21.145 1.00 51.62 83 ASN A CA 1
ATOM 666 C C . ASN A 1 83 ? -27.288 -12.156 -22.240 1.00 51.62 83 ASN A C 1
ATOM 668 O O . ASN A 1 83 ? -27.826 -12.945 -23.007 1.00 51.62 83 ASN A O 1
ATOM 672 N N . ALA A 1 84 ? -27.485 -10.837 -22.356 1.00 43.91 84 ALA A N 1
ATOM 673 C CA . ALA A 1 84 ? -28.321 -10.237 -23.408 1.00 43.91 84 ALA A CA 1
ATOM 674 C C . ALA A 1 84 ? -27.526 -9.762 -24.644 1.00 43.91 84 ALA A C 1
ATOM 676 O O . ALA A 1 84 ? -28.109 -9.486 -25.687 1.00 43.91 84 ALA A O 1
ATOM 677 N N . ALA A 1 85 ? -26.192 -9.680 -24.561 1.00 44.19 85 ALA A N 1
ATOM 678 C CA . ALA A 1 85 ? -25.350 -9.161 -25.647 1.00 44.19 85 ALA A CA 1
ATOM 679 C C . ALA A 1 85 ? -24.870 -10.237 -26.646 1.00 44.19 85 ALA A C 1
ATOM 681 O O . ALA A 1 85 ? -24.221 -9.904 -27.638 1.00 44.19 85 ALA A O 1
ATOM 682 N N . GLN A 1 86 ? -25.177 -11.518 -26.400 1.00 48.50 86 GLN A N 1
ATOM 683 C CA . GLN A 1 86 ? -24.746 -12.642 -27.245 1.00 48.50 86 GLN A CA 1
ATOM 684 C C . GLN A 1 86 ? -25.833 -13.174 -28.199 1.00 48.50 86 GLN A C 1
ATOM 686 O O . GLN A 1 86 ? -25.500 -13.940 -29.096 1.00 48.50 86 GLN A O 1
ATOM 691 N N . SER A 1 87 ? -27.093 -12.728 -28.102 1.00 49.72 87 SER A N 1
ATOM 692 C CA . SER A 1 87 ? -28.176 -13.151 -29.014 1.00 49.72 87 SER A CA 1
ATOM 693 C C . SER A 1 87 ? -28.456 -12.188 -30.179 1.00 49.72 87 SER A C 1
ATOM 695 O O . SER A 1 87 ? -29.197 -12.539 -31.087 1.00 49.72 87 SER A O 1
ATOM 697 N N . ALA A 1 88 ? -27.832 -11.004 -30.215 1.00 55.44 88 ALA A N 1
ATOM 698 C CA . ALA A 1 88 ? -28.033 -10.008 -31.280 1.00 55.44 88 ALA A CA 1
ATOM 699 C C . ALA A 1 88 ? -26.983 -10.063 -32.414 1.00 55.44 88 ALA A C 1
ATOM 701 O O . ALA A 1 88 ? -26.964 -9.196 -33.281 1.00 55.44 88 ALA A O 1
ATOM 702 N N . LYS A 1 89 ? -26.090 -11.064 -32.414 1.00 53.47 89 LYS A N 1
ATOM 703 C CA . LYS A 1 89 ? -25.062 -11.277 -33.457 1.00 53.47 89 LYS A CA 1
ATOM 704 C C . LYS A 1 89 ? -25.264 -12.559 -34.280 1.00 53.47 89 LYS A C 1
ATOM 706 O O . LYS A 1 89 ? -24.348 -12.982 -34.972 1.00 53.47 89 LYS A O 1
ATOM 711 N N . ALA A 1 90 ? -26.448 -13.164 -34.211 1.00 49.47 90 ALA A N 1
ATOM 712 C CA . ALA A 1 90 ? -26.819 -14.356 -34.980 1.00 49.47 90 ALA A CA 1
ATOM 713 C C . ALA A 1 90 ? -27.959 -14.075 -35.982 1.00 49.47 90 ALA A C 1
ATOM 715 O O . ALA A 1 90 ? -28.791 -14.940 -36.235 1.00 49.47 90 ALA A O 1
ATOM 716 N N . GLY A 1 91 ? -28.030 -12.852 -36.516 1.00 46.25 91 GLY A N 1
ATOM 717 C CA . GLY A 1 91 ? -29.105 -12.431 -37.416 1.00 46.25 91 GLY A CA 1
ATOM 718 C C . GLY A 1 91 ? -28.745 -11.191 -38.227 1.00 46.25 91 GLY A C 1
ATOM 719 O O . GLY A 1 91 ? -29.374 -10.153 -38.048 1.00 46.25 91 GLY A O 1
ATOM 720 N N . ALA A 1 92 ? -27.697 -11.299 -39.043 1.00 40.69 92 ALA A N 1
ATOM 721 C CA . ALA A 1 92 ? -27.434 -10.529 -40.263 1.00 40.69 92 ALA A CA 1
ATOM 722 C C . ALA A 1 92 ? -26.246 -11.177 -40.982 1.00 40.69 92 ALA A C 1
ATOM 724 O O . ALA A 1 92 ? -25.215 -11.390 -40.300 1.00 40.69 92 ALA A O 1
#

Secondary structure (DSSP, 8-state):
-PPP---HHHHHH-EE-TTSPEEEEPSS-SS--SSS-HHHHHHTTSEEEPPHHHHHHIIIII-TTS--------PPPP---TTSSSSTTS--

pLDDT: mean 78.17, std 18.79, range [38.66, 94.44]

Sequence (92 aa):
MPKMKTKSGAKKRFKVTAKGKVKFKQAHARHRLISKPKKMKRKARGTAVMFHSDGVKVLNYFLPYSLKKRFKGKKKPAQANDNAAQSAKAGA

Radius of gyration: 20.35 Å; chains: 1; bounding box: 48×25×72 Å